Protein AF-A0A6H9KVF7-F1 (afdb_monomer)

Nearest PDB structures (foldseek):
  2db0-assembly1_A  TM=4.873E-01  e=1.490E-02  Pyrococcus horikoshii OT3
  2db0-assembly2_B  TM=5.317E-01  e=4.457E-02  Pyrococcus horikoshii OT3
  7cun-assembly1_G  TM=6.009E-01  e=3.805E-01  Homo sapiens
  8d9w-assembly1_K  TM=3.615E-01  e=2.954E+00  Mus musculus
  8d9w-assembly1_O  TM=3.013E-01  e=2.327E+00  Mus musculus

pLDDT: mean 92.68, std 9.77, range [33.91, 98.44]

Foldseek 3Di:
DDLLVQLVPQPVPDCPSLVVSLVVCLPPPCLLVVLLVQCQPLDLSSLLSSLVSLLVSLVVVHDDDPVSVVSNLVSLVRCPPNLSSLLSVLSNLVSDDDDPVSLVSLVVSLVVLCVDPDQSSVLSSLVSLLSSCVNPVVSVVVSVVVLVVCCVDPDPVSVVSSVVSCVVDDPPD

Sequence (173 aa):
MDLLSELNFFDGKRVKSLEQVFEKYKFNEFFLLQLVKFVRIEDSKTQTASTWLIKKSLEESLTLEPSLLGKLFTSLKFVEGNWEAELHLCQILHFVEFQKDYKNEIESFVRKCLKSENKFVRAWSYSAFYKLSLDFEEFESEVKMLLESALENEAASVKARIRRILKEGIKIK

Solvent-accessible surface area (backbone atoms only — not comparable to full-atom values): 9707 Å² total; per-residue (Å²): 134,56,72,70,68,58,48,67,69,44,79,78,78,58,60,68,57,52,52,53,50,44,76,73,36,73,85,44,92,55,42,69,63,50,32,52,56,36,30,59,45,96,40,68,56,49,19,32,52,23,30,46,51,52,35,52,39,45,76,70,70,49,82,72,56,70,76,54,44,53,51,42,50,76,32,58,77,55,38,72,93,32,61,66,26,47,32,29,48,31,55,40,55,76,77,56,84,88,54,79,93,46,45,67,52,50,50,55,50,34,61,51,31,55,70,42,90,48,60,65,29,24,29,35,14,55,51,34,46,46,57,47,21,76,81,37,70,88,40,39,69,57,44,52,54,50,54,58,53,36,62,74,72,50,56,71,73,28,32,54,43,48,54,48,52,52,70,74,64,60,82,80,124

Mean predicted aligned error: 3.98 Å

Secondary structure (DSSP, 8-state):
--HHHHHTT--SS-THHHHHHHHHHTT-TTHHHHHHHHTTSS-HHHHHHHHHHHHHHHHTT----HHHHHHHHTTGGGGTT-HHHHHHHHHHTTSSPPPGGGHHHHHHHHHHHTT-SSHHHHHHHHHHHHHHHHH-GGGHHHHHHHHHHHHHHS-HHHHHHHHHHHHHH----

Radius of gyration: 16.3 Å; Cα contacts (8 Å, |Δi|>4): 193; chains: 1; bounding box: 40×26×50 Å

Structure (mmCIF, N/CA/C/O backbo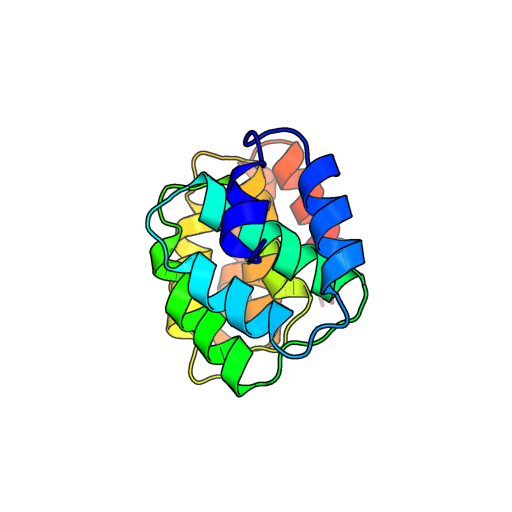ne):
data_AF-A0A6H9KVF7-F1
#
_entry.id   AF-A0A6H9KVF7-F1
#
loop_
_atom_site.group_PDB
_atom_site.id
_atom_site.type_symbol
_atom_site.label_atom_id
_atom_site.label_alt_id
_atom_site.label_comp_id
_atom_site.label_asym_id
_atom_site.label_entity_id
_atom_site.label_seq_id
_atom_site.pdbx_PDB_ins_code
_atom_site.Cartn_x
_atom_site.Cartn_y
_atom_site.Cartn_z
_atom_site.occupancy
_atom_site.B_iso_or_equiv
_atom_site.auth_seq_id
_atom_site.auth_comp_id
_atom_site.auth_asym_id
_atom_site.auth_atom_id
_atom_site.pdbx_PDB_model_num
ATOM 1 N N . MET A 1 1 ? 13.744 -2.569 -26.241 1.00 66.81 1 MET A N 1
ATOM 2 C CA . MET A 1 1 ? 12.800 -1.602 -25.655 1.00 66.81 1 MET A CA 1
ATOM 3 C C . MET A 1 1 ? 13.074 -1.576 -24.162 1.00 66.81 1 MET A C 1
ATOM 5 O O . MET A 1 1 ? 13.395 -2.628 -23.616 1.00 66.81 1 MET A O 1
ATOM 9 N N . ASP A 1 2 ? 13.114 -0.398 -23.546 1.00 91.12 2 ASP A N 1
ATOM 10 C CA . ASP A 1 2 ? 13.312 -0.290 -22.097 1.00 91.12 2 ASP A CA 1
ATOM 11 C C . ASP A 1 2 ? 11.990 -0.517 -21.341 1.00 91.12 2 ASP A C 1
ATOM 13 O O . ASP A 1 2 ? 10.910 -0.476 -21.932 1.00 91.12 2 ASP A O 1
ATOM 17 N N . LEU A 1 3 ? 12.084 -0.767 -20.032 1.00 94.44 3 LEU A N 1
ATOM 18 C CA . LEU A 1 3 ? 10.927 -1.092 -19.197 1.00 94.44 3 LEU A CA 1
ATOM 19 C C . LEU A 1 3 ? 9.863 0.017 -19.198 1.00 94.44 3 LEU A C 1
ATOM 21 O O . LEU A 1 3 ? 8.679 -0.294 -19.256 1.00 94.44 3 LEU A O 1
ATOM 25 N N . LEU A 1 4 ? 10.258 1.294 -19.162 1.00 93.81 4 LEU A N 1
ATOM 26 C CA . LEU A 1 4 ? 9.308 2.410 -19.130 1.00 93.81 4 LEU A CA 1
ATOM 27 C C . LEU A 1 4 ? 8.521 2.491 -20.441 1.00 93.81 4 LEU A C 1
ATOM 29 O O . LEU A 1 4 ? 7.299 2.622 -20.430 1.00 93.81 4 LEU A O 1
ATOM 33 N N . SER A 1 5 ? 9.217 2.334 -21.567 1.00 90.69 5 SER A N 1
ATOM 34 C CA . SER A 1 5 ? 8.598 2.250 -22.888 1.00 90.69 5 SER A CA 1
ATOM 35 C C . SER A 1 5 ? 7.575 1.111 -22.976 1.00 90.69 5 SER A C 1
ATOM 37 O O . SER A 1 5 ? 6.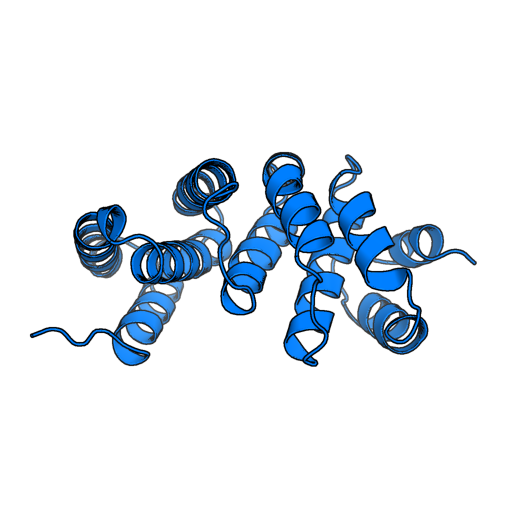543 1.272 -23.623 1.00 90.69 5 SER A O 1
ATOM 39 N N . GLU A 1 6 ? 7.810 -0.019 -22.300 1.00 92.44 6 GLU A N 1
ATOM 40 C CA . GLU A 1 6 ? 6.855 -1.135 -22.268 1.00 92.44 6 GLU A CA 1
ATOM 41 C C . GLU A 1 6 ? 5.624 -0.859 -21.392 1.00 92.44 6 GLU A C 1
ATOM 43 O O . GLU A 1 6 ? 4.516 -1.268 -21.745 1.00 92.44 6 GLU A O 1
ATOM 48 N N . LEU A 1 7 ? 5.774 -0.092 -20.305 1.00 92.00 7 LEU A N 1
ATOM 49 C CA . LEU A 1 7 ? 4.634 0.339 -19.486 1.00 92.00 7 LEU A CA 1
ATOM 50 C C . LEU A 1 7 ? 3.694 1.283 -20.2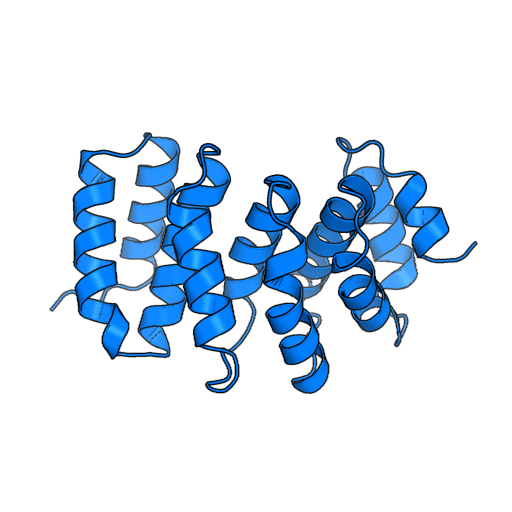41 1.00 92.00 7 LEU A C 1
ATOM 52 O O . LEU A 1 7 ? 2.492 1.258 -19.989 1.00 92.00 7 LEU A O 1
ATOM 56 N N . ASN A 1 8 ? 4.191 2.037 -21.225 1.00 85.81 8 ASN A N 1
ATOM 57 C CA . ASN A 1 8 ? 3.357 2.922 -22.046 1.00 85.81 8 ASN A CA 1
ATOM 58 C C . ASN A 1 8 ? 2.323 2.174 -22.908 1.00 85.81 8 ASN A C 1
ATOM 60 O O . ASN A 1 8 ? 1.343 2.777 -23.347 1.00 85.81 8 ASN A O 1
ATOM 64 N N . PHE A 1 9 ? 2.493 0.865 -23.132 1.00 85.62 9 PHE A N 1
ATOM 65 C CA . PHE A 1 9 ? 1.482 0.042 -23.808 1.00 85.62 9 PHE A CA 1
ATOM 66 C C . PHE A 1 9 ? 0.320 -0.355 -22.894 1.00 85.62 9 PHE A C 1
ATOM 68 O O . PHE A 1 9 ? -0.676 -0.903 -23.371 1.00 85.62 9 PHE A O 1
ATOM 75 N N . PHE A 1 10 ? 0.417 -0.101 -21.586 1.00 87.75 10 PHE A N 1
ATOM 76 C CA . PHE A 1 10 ? -0.700 -0.294 -20.678 1.00 87.75 10 PHE A CA 1
ATOM 77 C C . PHE A 1 10 ? -1.822 0.698 -20.995 1.00 87.75 10 PHE A C 1
ATOM 79 O O . PHE A 1 10 ? -1.677 1.918 -20.911 1.00 87.75 10 PHE A O 1
ATOM 86 N N . ASP A 1 11 ? -2.986 0.157 -21.344 1.00 82.56 11 ASP A N 1
ATOM 87 C CA . ASP A 1 11 ? -4.157 0.943 -21.731 1.00 82.56 11 ASP A CA 1
ATOM 88 C C . ASP A 1 11 ? -4.946 1.499 -20.531 1.00 82.56 11 ASP A C 1
ATOM 90 O O . ASP A 1 11 ? -5.984 2.136 -20.719 1.00 82.56 11 ASP A O 1
ATOM 94 N N . GLY A 1 12 ? -4.462 1.275 -19.305 1.00 79.06 12 GLY A N 1
ATOM 95 C CA . GLY A 1 12 ? -5.141 1.657 -18.067 1.00 79.06 12 GLY A CA 1
ATOM 96 C C . GLY A 1 12 ? -6.209 0.662 -17.608 1.00 79.06 12 GLY A C 1
ATOM 97 O O . GLY A 1 12 ? -6.829 0.891 -16.579 1.00 79.06 12 GLY A O 1
ATOM 98 N N . LYS A 1 13 ? -6.470 -0.419 -18.358 1.00 77.56 13 LYS A N 1
ATOM 99 C CA . LYS A 1 13 ? -7.600 -1.326 -18.090 1.00 77.56 13 LYS A CA 1
ATOM 100 C C . LYS A 1 13 ? -7.203 -2.793 -18.063 1.00 77.56 13 LYS A C 1
ATOM 102 O O . LYS A 1 13 ? -7.637 -3.536 -17.186 1.00 77.56 13 LYS A O 1
ATOM 107 N N . ARG A 1 14 ? -6.425 -3.246 -19.044 1.00 83.81 14 ARG A N 1
ATOM 108 C CA . ARG A 1 14 ? -6.103 -4.662 -19.239 1.00 83.81 14 ARG A CA 1
ATOM 109 C C . ARG A 1 14 ? -4.719 -4.966 -18.700 1.00 83.81 14 ARG A C 1
ATOM 111 O O . ARG A 1 14 ? -3.713 -4.547 -19.259 1.00 83.81 14 ARG A O 1
ATOM 118 N N . VAL A 1 15 ? -4.679 -5.786 -17.656 1.00 89.62 15 VAL A N 1
ATOM 119 C CA . VAL A 1 15 ? -3.427 -6.198 -17.006 1.00 89.62 15 VAL A CA 1
ATOM 120 C C . VAL A 1 15 ? -2.595 -7.168 -17.845 1.00 89.62 15 VAL A C 1
ATOM 122 O O . VAL A 1 15 ? -1.432 -7.366 -17.536 1.00 89.62 15 VAL A O 1
ATOM 125 N N . LYS A 1 16 ? -3.131 -7.726 -18.941 1.00 90.31 16 LYS A N 1
ATOM 126 C CA . LYS A 1 16 ? -2.411 -8.686 -19.798 1.00 90.31 16 LYS A CA 1
ATOM 127 C C . LYS A 1 16 ? -1.072 -8.147 -20.319 1.00 90.31 16 LYS A C 1
ATOM 129 O O . LYS A 1 16 ? -0.109 -8.901 -20.405 1.00 90.31 16 LYS A O 1
ATOM 134 N N . SER A 1 17 ? -0.995 -6.859 -20.662 1.00 91.94 17 SER A N 1
ATOM 135 C CA . SER A 1 17 ? 0.281 -6.246 -21.057 1.00 91.94 17 SER A CA 1
ATOM 136 C C . SER A 1 17 ? 1.258 -6.172 -19.879 1.00 91.94 17 SER A C 1
ATOM 138 O O . SER A 1 17 ? 2.443 -6.431 -20.054 1.00 91.94 17 SER A O 1
ATOM 140 N N . LEU A 1 18 ? 0.767 -5.900 -18.667 1.00 95.56 18 LEU A N 1
ATOM 141 C CA . LEU A 1 18 ? 1.579 -5.891 -17.449 1.00 95.56 18 LEU A CA 1
ATOM 142 C C . LEU A 1 18 ? 2.032 -7.299 -17.050 1.00 95.56 18 LEU A C 1
ATOM 144 O O . LEU A 1 18 ? 3.168 -7.466 -16.635 1.00 95.56 18 LEU A O 1
ATOM 148 N N . GLU A 1 19 ? 1.200 -8.326 -17.225 1.00 95.31 19 GLU A N 1
ATOM 149 C CA . GLU A 1 19 ? 1.592 -9.726 -17.010 1.00 95.31 19 GLU A CA 1
ATOM 150 C C . GLU A 1 19 ? 2.747 -10.128 -17.931 1.00 95.31 19 GLU A C 1
ATOM 152 O O . GLU A 1 19 ? 3.708 -10.749 -17.487 1.00 95.31 19 GLU A O 1
ATOM 157 N N . GLN A 1 20 ? 2.698 -9.720 -19.202 1.00 94.38 20 GLN A N 1
ATOM 158 C CA . GLN A 1 20 ? 3.789 -9.956 -20.152 1.00 94.38 20 GLN A CA 1
ATOM 159 C C . GLN A 1 20 ? 5.076 -9.235 -19.737 1.00 94.38 20 GLN A C 1
ATOM 161 O O . GLN A 1 20 ? 6.153 -9.828 -19.793 1.00 94.38 20 GLN A O 1
ATOM 166 N N . VAL A 1 21 ? 4.968 -7.980 -19.289 1.00 96.12 21 VAL A N 1
ATOM 167 C CA . VAL A 1 21 ? 6.108 -7.231 -18.739 1.00 96.12 21 VAL A CA 1
ATOM 168 C C . VAL A 1 21 ? 6.661 -7.931 -17.497 1.00 96.12 21 VAL A C 1
ATOM 170 O O . VAL A 1 21 ? 7.869 -8.118 -17.388 1.00 96.12 21 VAL A O 1
ATOM 173 N N . PHE A 1 22 ? 5.799 -8.374 -16.583 1.00 97.19 22 PHE A N 1
ATOM 174 C CA . PHE A 1 22 ? 6.211 -9.089 -15.380 1.00 97.19 22 PHE A CA 1
ATOM 175 C C . PHE A 1 22 ? 6.988 -10.362 -15.723 1.00 97.19 22 PHE A C 1
ATOM 177 O O . PHE A 1 22 ? 8.127 -10.512 -15.292 1.00 97.19 22 PHE A O 1
ATOM 184 N N . GLU A 1 23 ? 6.431 -11.242 -16.556 1.00 96.75 23 GLU A N 1
ATOM 185 C CA . GLU A 1 23 ? 7.092 -12.495 -16.939 1.00 96.75 23 GLU A CA 1
ATOM 186 C C . GLU A 1 23 ? 8.446 -12.267 -17.614 1.00 96.75 23 GLU A C 1
ATOM 188 O O . GLU A 1 23 ? 9.393 -13.021 -17.392 1.00 96.75 23 GLU A O 1
ATOM 193 N N . LYS A 1 24 ? 8.558 -11.192 -18.396 1.00 96.19 24 LYS A N 1
ATOM 194 C CA . LYS A 1 24 ? 9.788 -10.829 -19.094 1.00 96.19 24 LYS A CA 1
ATOM 195 C C . LYS A 1 24 ? 10.867 -10.251 -18.175 1.00 96.19 24 LYS A C 1
ATOM 197 O O . LYS A 1 24 ? 12.046 -10.510 -18.406 1.00 96.19 24 LYS A O 1
ATOM 202 N N . TYR A 1 25 ? 10.492 -9.458 -17.170 1.00 96.69 25 TYR A N 1
ATOM 203 C CA . TYR A 1 25 ? 11.441 -8.685 -16.359 1.00 96.69 25 TYR A CA 1
ATOM 204 C C . TYR A 1 25 ? 11.587 -9.158 -14.908 1.00 96.69 25 TYR A C 1
ATOM 206 O O . TYR A 1 25 ? 12.503 -8.688 -14.241 1.00 96.69 25 TYR A O 1
ATOM 214 N N . LYS A 1 26 ? 10.770 -10.095 -14.405 1.00 95.62 26 LYS A N 1
ATOM 215 C CA . LYS A 1 26 ? 10.770 -10.491 -12.978 1.00 95.62 26 LYS A CA 1
ATOM 216 C C . LYS A 1 26 ? 12.117 -10.976 -12.433 1.00 95.62 26 LYS A C 1
ATOM 218 O O . LYS A 1 26 ? 12.361 -10.843 -11.242 1.00 95.62 26 LYS A O 1
ATOM 223 N N . PHE A 1 27 ? 13.000 -11.497 -13.286 1.00 94.38 27 PHE A N 1
ATOM 224 C CA . PHE A 1 27 ? 14.349 -11.936 -12.898 1.00 94.38 27 PHE A CA 1
ATOM 225 C C . PHE A 1 27 ? 15.449 -10.904 -13.187 1.00 94.38 27 PHE A C 1
ATOM 227 O O . PHE A 1 27 ? 16.628 -11.185 -12.989 1.00 94.38 27 PHE A O 1
ATOM 234 N N . ASN A 1 28 ? 15.097 -9.714 -13.678 1.00 95.81 28 ASN A N 1
ATOM 235 C CA . ASN A 1 28 ? 16.051 -8.633 -13.878 1.00 95.81 28 ASN A CA 1
ATOM 236 C C . ASN A 1 28 ? 16.363 -7.951 -12.535 1.00 95.81 28 ASN A C 1
ATOM 238 O O . ASN A 1 28 ? 15.459 -7.483 -11.845 1.00 95.81 28 ASN A O 1
ATOM 242 N N . GLU A 1 29 ? 17.650 -7.836 -12.200 1.00 93.00 29 GLU A N 1
ATOM 243 C CA . GLU A 1 29 ? 18.128 -7.286 -10.919 1.00 93.00 29 GLU A CA 1
ATOM 244 C C . GLU A 1 29 ? 17.676 -5.839 -10.646 1.00 93.00 29 GLU A C 1
ATOM 246 O O . GLU A 1 29 ? 17.528 -5.427 -9.495 1.00 93.00 29 GLU A O 1
ATOM 251 N N . PHE A 1 30 ? 17.401 -5.059 -11.696 1.00 94.88 30 PHE A N 1
ATOM 252 C CA . PHE A 1 30 ? 16.971 -3.667 -11.588 1.00 94.88 30 PHE A CA 1
ATOM 253 C C . PHE A 1 30 ? 15.458 -3.488 -11.691 1.00 94.88 30 PHE A C 1
ATOM 255 O O . PHE A 1 30 ? 14.990 -2.356 -11.563 1.00 94.88 30 PHE A O 1
ATOM 262 N N . PHE A 1 31 ? 14.688 -4.561 -11.891 1.00 97.00 31 PHE A N 1
ATOM 263 C CA . PHE A 1 31 ? 13.252 -4.479 -12.153 1.00 97.00 31 PHE A CA 1
ATOM 264 C C . PHE A 1 31 ? 12.510 -3.712 -11.056 1.00 97.00 31 PHE A C 1
ATOM 266 O O . PHE A 1 31 ? 11.962 -2.639 -11.307 1.00 97.00 31 PHE A O 1
ATOM 273 N N . LEU A 1 32 ? 12.575 -4.191 -9.811 1.00 97.38 32 LEU A N 1
ATOM 274 C CA . LEU A 1 32 ? 11.916 -3.538 -8.675 1.00 97.38 32 LEU A CA 1
ATOM 275 C C . LEU A 1 32 ? 12.460 -2.124 -8.426 1.00 97.38 32 LEU A C 1
ATOM 277 O O . LEU A 1 32 ? 11.694 -1.210 -8.120 1.00 97.38 32 LEU A O 1
ATOM 281 N N . LEU A 1 33 ? 13.770 -1.913 -8.610 1.00 97.06 33 LEU A N 1
ATOM 282 C CA . LEU A 1 33 ? 14.383 -0.590 -8.476 1.00 97.06 33 LEU A CA 1
ATOM 283 C C . LEU A 1 33 ? 13.791 0.413 -9.474 1.00 97.06 33 LEU A C 1
ATOM 285 O O . LEU A 1 33 ? 13.532 1.562 -9.110 1.00 97.06 33 LEU A O 1
ATOM 289 N N . GLN A 1 34 ? 13.602 0.003 -10.727 1.00 97.56 34 GLN A N 1
ATOM 290 C CA . GLN A 1 34 ? 13.005 0.839 -11.763 1.00 97.56 34 GLN A CA 1
ATOM 291 C C . GLN A 1 34 ? 11.533 1.118 -11.469 1.00 97.56 34 GLN A C 1
ATOM 293 O O . GLN A 1 34 ? 11.134 2.279 -11.508 1.00 97.56 34 GLN A O 1
ATOM 298 N N . LEU A 1 35 ? 10.752 0.106 -11.081 1.00 98.06 35 LEU A N 1
ATOM 299 C CA . LEU A 1 35 ? 9.339 0.297 -10.745 1.00 98.06 35 LEU A CA 1
ATOM 300 C C . LEU A 1 35 ? 9.152 1.305 -9.605 1.00 98.06 35 LEU A C 1
ATOM 302 O O . LEU A 1 35 ? 8.334 2.212 -9.725 1.00 98.06 35 LEU A O 1
ATOM 306 N N . VAL A 1 36 ? 9.954 1.225 -8.537 1.00 97.81 36 VAL A N 1
ATOM 307 C CA . VAL A 1 36 ? 9.891 2.200 -7.431 1.00 97.81 36 VAL A CA 1
ATOM 308 C C . VAL A 1 36 ? 10.246 3.616 -7.897 1.00 97.81 36 VAL A C 1
ATOM 310 O O . VAL A 1 36 ? 9.652 4.582 -7.420 1.00 97.81 36 VAL A O 1
ATOM 313 N N . LYS A 1 37 ? 11.176 3.773 -8.850 1.00 97.19 37 LYS A N 1
ATOM 314 C CA . LYS A 1 37 ? 11.449 5.085 -9.465 1.00 97.19 37 LYS A CA 1
ATOM 315 C C . LYS A 1 37 ? 10.247 5.583 -10.270 1.00 97.19 37 LYS A C 1
ATOM 317 O O . LYS A 1 37 ? 9.921 6.763 -10.192 1.00 97.19 37 LYS A O 1
ATOM 322 N N . PHE A 1 38 ? 9.583 4.698 -11.007 1.00 97.50 38 PHE A N 1
ATOM 323 C CA . PHE A 1 38 ? 8.450 5.043 -11.864 1.00 97.50 38 PHE A CA 1
ATOM 324 C C . PHE A 1 38 ? 7.189 5.433 -11.088 1.00 97.50 38 PHE A C 1
ATOM 326 O O . PHE A 1 38 ? 6.423 6.253 -11.579 1.00 97.50 38 PHE A O 1
ATOM 333 N N . VAL A 1 39 ? 7.018 4.972 -9.842 1.00 97.56 39 VAL A N 1
ATOM 334 C CA . VAL A 1 39 ? 5.958 5.469 -8.936 1.00 97.56 39 VAL A CA 1
ATOM 335 C C . VAL A 1 39 ? 6.023 6.995 -8.742 1.00 97.56 39 VAL A C 1
ATOM 337 O O . VAL A 1 39 ? 5.003 7.624 -8.479 1.00 97.56 39 VAL A O 1
ATOM 340 N N . ARG A 1 40 ? 7.201 7.615 -8.890 1.00 96.31 40 ARG A N 1
ATOM 341 C CA . ARG A 1 40 ? 7.385 9.069 -8.732 1.00 96.31 40 ARG A CA 1
ATOM 342 C C . ARG A 1 40 ? 7.114 9.874 -10.000 1.00 96.31 40 ARG A C 1
ATOM 344 O O . ARG A 1 40 ? 7.144 11.099 -9.939 1.00 96.31 40 ARG A O 1
ATOM 351 N N . ILE A 1 41 ? 6.919 9.216 -11.141 1.00 94.88 41 ILE A N 1
ATOM 352 C CA . ILE A 1 41 ? 6.597 9.898 -12.395 1.00 94.88 41 ILE A CA 1
ATOM 353 C C . ILE A 1 41 ? 5.150 10.380 -12.295 1.00 94.88 41 ILE A C 1
ATOM 355 O O . ILE A 1 41 ? 4.267 9.600 -11.946 1.00 94.88 41 ILE A O 1
ATOM 359 N N . GLU A 1 42 ? 4.908 11.657 -12.587 1.00 93.00 42 GLU A N 1
ATOM 360 C CA . GLU A 1 42 ? 3.576 12.276 -12.578 1.00 93.00 42 GLU A CA 1
ATOM 361 C C . GLU A 1 42 ? 2.781 11.889 -13.840 1.00 93.00 42 GLU A C 1
ATOM 363 O O . GLU A 1 42 ? 2.417 12.713 -14.671 1.00 93.00 42 GLU A O 1
ATOM 368 N N . ASP A 1 43 ? 2.565 10.587 -14.009 1.00 93.94 43 ASP A N 1
ATOM 369 C CA . ASP A 1 43 ? 1.724 10.000 -15.046 1.00 93.94 43 ASP A CA 1
ATOM 370 C C . ASP A 1 43 ? 0.916 8.853 -14.436 1.00 93.94 43 ASP A C 1
ATOM 372 O O . ASP A 1 43 ? 1.471 7.838 -14.003 1.00 93.94 43 ASP A O 1
ATOM 376 N N . SER A 1 44 ? -0.411 9.001 -14.398 1.00 93.56 44 SER A N 1
ATOM 377 C CA . SER A 1 44 ? -1.282 8.054 -13.695 1.00 93.56 44 SER A CA 1
ATOM 378 C C . SER A 1 44 ? -1.158 6.632 -14.244 1.00 93.56 44 SER A C 1
ATOM 380 O O . SER A 1 44 ? -1.176 5.676 -13.473 1.00 93.56 44 SER A O 1
ATOM 382 N N . LYS A 1 45 ? -0.969 6.461 -15.560 1.00 94.12 45 LYS A N 1
ATOM 383 C CA . LYS A 1 45 ? -0.807 5.127 -16.159 1.00 94.12 45 LYS A CA 1
ATOM 384 C C . LYS A 1 45 ? 0.485 4.466 -15.703 1.00 94.12 45 LYS A C 1
ATOM 386 O O . LYS A 1 45 ? 0.456 3.304 -15.302 1.00 94.12 45 LYS A O 1
ATOM 391 N N . THR A 1 46 ? 1.588 5.206 -15.717 1.00 95.44 46 THR A N 1
ATOM 392 C CA . THR A 1 46 ? 2.898 4.744 -15.258 1.00 95.44 46 THR A CA 1
ATOM 393 C C . THR A 1 46 ? 2.863 4.381 -13.780 1.00 95.44 46 THR A C 1
ATOM 395 O O . THR A 1 46 ? 3.329 3.304 -13.406 1.00 95.44 46 THR A O 1
ATOM 398 N N . GLN A 1 47 ? 2.260 5.216 -12.935 1.00 96.50 47 GLN A N 1
ATOM 399 C CA . GLN A 1 47 ? 2.102 4.934 -11.506 1.00 96.50 47 GLN A CA 1
ATOM 400 C C . GLN A 1 47 ? 1.260 3.679 -11.258 1.00 96.50 47 GLN A C 1
ATOM 402 O O . GLN A 1 47 ? 1.655 2.805 -10.482 1.00 96.50 47 GLN A O 1
ATOM 407 N N . THR A 1 48 ? 0.124 3.553 -11.945 1.00 97.00 48 THR A N 1
ATOM 408 C CA . THR A 1 48 ? -0.769 2.395 -11.830 1.00 97.00 48 THR A CA 1
ATOM 409 C C . THR A 1 48 ? -0.079 1.119 -12.292 1.00 97.00 48 THR A C 1
ATOM 411 O O . THR A 1 48 ? -0.089 0.126 -11.568 1.00 97.00 48 THR A O 1
ATOM 414 N N . ALA A 1 49 ? 0.584 1.149 -13.449 1.00 97.31 49 ALA A N 1
ATOM 415 C CA . ALA A 1 49 ? 1.345 0.019 -13.970 1.00 97.31 49 ALA A CA 1
ATOM 416 C C . ALA A 1 49 ? 2.480 -0.389 -13.020 1.00 97.31 49 ALA A C 1
ATOM 418 O O . ALA A 1 49 ? 2.652 -1.570 -12.715 1.00 97.31 49 ALA A O 1
ATOM 419 N N . SER A 1 50 ? 3.226 0.590 -12.505 1.00 97.69 50 SER A N 1
ATOM 420 C CA . SER A 1 50 ? 4.382 0.341 -11.642 1.00 97.69 50 SER A CA 1
ATOM 421 C C . SER A 1 50 ? 3.974 -0.256 -10.301 1.00 97.69 50 SER A C 1
ATOM 423 O O . SER A 1 50 ? 4.530 -1.266 -9.879 1.00 97.69 50 SER A O 1
ATOM 425 N N . THR A 1 51 ? 2.967 0.323 -9.645 1.00 98.19 51 THR A N 1
ATOM 426 C CA . THR A 1 51 ? 2.441 -0.198 -8.373 1.00 98.19 51 THR A CA 1
ATOM 427 C C . THR A 1 51 ? 1.786 -1.568 -8.542 1.00 98.19 51 THR A C 1
ATOM 429 O O . THR A 1 51 ? 1.970 -2.432 -7.685 1.00 98.19 51 THR A O 1
ATOM 432 N N . TRP A 1 52 ? 1.102 -1.818 -9.665 1.00 98.00 52 TRP A N 1
ATOM 433 C CA . TRP A 1 52 ? 0.557 -3.138 -9.981 1.00 98.00 52 TRP A CA 1
ATOM 434 C C . TRP A 1 52 ? 1.664 -4.192 -10.110 1.00 98.00 52 TRP A C 1
ATOM 436 O O . TRP A 1 52 ? 1.557 -5.271 -9.531 1.00 98.00 52 TRP A O 1
ATOM 446 N N . LEU A 1 53 ? 2.756 -3.874 -10.816 1.00 98.38 53 LEU A N 1
ATOM 447 C CA . LEU A 1 53 ? 3.891 -4.787 -10.987 1.00 98.38 53 LEU A CA 1
ATOM 448 C C . LEU A 1 53 ? 4.655 -5.032 -9.684 1.00 98.38 53 LEU A C 1
ATOM 450 O O . LEU A 1 53 ? 5.069 -6.163 -9.430 1.00 98.38 53 LEU A O 1
ATOM 454 N N . ILE A 1 54 ? 4.812 -4.009 -8.835 1.00 98.44 54 ILE A N 1
ATOM 455 C CA . ILE A 1 54 ? 5.397 -4.179 -7.495 1.00 98.44 54 ILE A CA 1
ATOM 456 C C . ILE A 1 54 ? 4.529 -5.139 -6.682 1.00 98.44 54 ILE A C 1
ATOM 458 O O . ILE A 1 54 ? 5.039 -6.126 -6.158 1.00 98.44 54 ILE A O 1
ATOM 462 N N . LYS A 1 55 ? 3.213 -4.902 -6.635 1.00 98.25 55 LYS A N 1
ATOM 463 C CA . LYS A 1 55 ? 2.265 -5.790 -5.957 1.00 98.25 55 LYS A CA 1
ATOM 464 C C . LYS A 1 55 ? 2.379 -7.226 -6.473 1.00 98.25 55 LYS A C 1
ATOM 466 O O . LYS A 1 55 ? 2.527 -8.140 -5.671 1.00 98.25 55 LYS A O 1
ATOM 471 N N . LYS A 1 56 ? 2.339 -7.421 -7.795 1.00 97.88 56 LYS A N 1
ATOM 472 C CA . LYS A 1 56 ? 2.435 -8.749 -8.418 1.00 97.88 56 LYS A CA 1
ATOM 473 C C . LYS A 1 56 ? 3.748 -9.451 -8.066 1.00 97.88 56 LYS A C 1
ATOM 475 O O . LYS A 1 56 ? 3.743 -10.645 -7.802 1.00 97.88 56 LYS A O 1
ATOM 480 N N . SER A 1 57 ? 4.852 -8.710 -8.009 1.00 97.75 57 SER A N 1
ATOM 481 C CA . SER A 1 57 ? 6.152 -9.254 -7.601 1.00 97.75 57 SER A CA 1
ATOM 482 C C . SER A 1 57 ? 6.111 -9.799 -6.172 1.00 97.75 57 SER A C 1
ATOM 484 O O . SER A 1 57 ? 6.544 -10.922 -5.937 1.00 97.75 57 SER A O 1
ATOM 486 N N . LEU A 1 58 ? 5.534 -9.040 -5.236 1.00 96.88 58 LEU A N 1
ATOM 487 C CA . LEU A 1 58 ? 5.397 -9.463 -3.839 1.00 96.88 58 LEU A CA 1
ATOM 488 C C . LEU A 1 58 ? 4.438 -10.657 -3.682 1.00 96.88 58 LEU A C 1
ATOM 490 O O . LEU A 1 58 ? 4.698 -11.555 -2.887 1.00 96.88 58 LEU A O 1
ATOM 494 N N . GLU A 1 59 ? 3.363 -10.711 -4.475 1.00 95.94 59 GLU A N 1
ATOM 495 C CA . GLU A 1 59 ? 2.457 -11.871 -4.527 1.00 95.94 59 GLU A CA 1
ATOM 496 C C . GLU A 1 59 ? 3.161 -13.150 -5.017 1.00 95.94 59 GLU A C 1
ATOM 498 O O . GLU A 1 59 ? 2.822 -14.243 -4.573 1.00 95.94 59 GLU A O 1
ATOM 503 N N . GLU A 1 60 ? 4.167 -13.020 -5.885 1.00 95.94 60 GLU A N 1
ATOM 504 C CA . GLU A 1 60 ? 5.022 -14.115 -6.371 1.00 95.94 60 GLU A CA 1
ATOM 505 C C . GLU A 1 60 ? 6.266 -14.334 -5.488 1.00 95.94 60 GLU A C 1
ATOM 507 O O . GLU A 1 60 ? 7.237 -14.960 -5.909 1.00 95.94 60 GLU A O 1
ATOM 512 N N . SER A 1 61 ? 6.237 -13.847 -4.242 1.00 93.69 61 SER A N 1
ATOM 513 C CA . SER A 1 61 ? 7.293 -14.039 -3.236 1.00 93.69 61 SER A CA 1
ATOM 514 C C . SER A 1 61 ? 8.652 -13.408 -3.576 1.00 93.69 61 SER A C 1
ATOM 516 O O . SER A 1 61 ? 9.659 -13.757 -2.958 1.00 93.69 61 SER A O 1
ATOM 518 N N . LEU A 1 62 ? 8.706 -12.453 -4.514 1.00 94.12 62 LEU A N 1
ATOM 519 C CA . LEU A 1 62 ? 9.859 -11.554 -4.618 1.00 94.12 62 LEU A CA 1
ATOM 520 C C . LEU A 1 62 ? 9.841 -10.595 -3.422 1.00 94.12 62 LEU A C 1
ATOM 522 O O . LEU A 1 62 ? 8.782 -10.265 -2.892 1.00 94.12 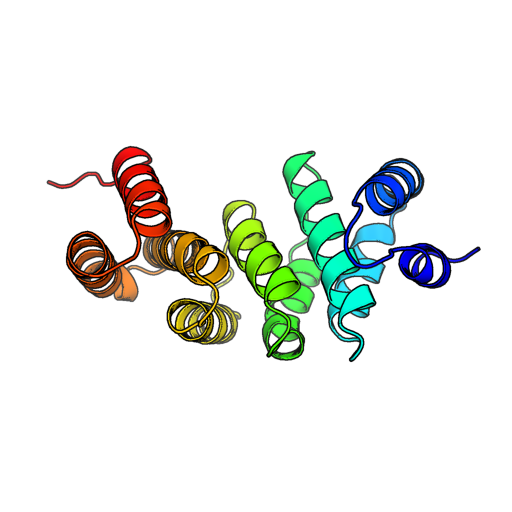62 LEU A O 1
ATOM 526 N N . THR A 1 63 ? 11.010 -10.112 -3.014 1.00 92.75 63 THR A N 1
ATOM 527 C CA . THR A 1 63 ? 11.157 -9.228 -1.854 1.00 92.75 63 THR A CA 1
ATOM 528 C C . THR A 1 63 ? 11.721 -7.870 -2.256 1.00 92.75 63 THR A C 1
ATOM 530 O O . THR A 1 63 ? 12.482 -7.733 -3.214 1.00 92.75 63 THR A O 1
ATOM 533 N N . LEU A 1 64 ? 11.328 -6.832 -1.516 1.00 93.50 64 LEU A N 1
ATOM 534 C CA . LEU A 1 64 ? 11.969 -5.523 -1.583 1.00 93.50 64 LEU A CA 1
ATOM 535 C C . LEU A 1 64 ? 13.021 -5.454 -0.483 1.00 93.50 64 LEU A C 1
ATOM 537 O O . LEU A 1 64 ? 12.686 -5.510 0.698 1.00 93.50 64 LEU A O 1
ATOM 541 N N . GLU A 1 65 ? 14.280 -5.281 -0.870 1.00 93.38 65 GLU A N 1
ATOM 542 C CA . GLU A 1 65 ? 15.350 -5.015 0.089 1.00 93.38 65 GLU A CA 1
ATOM 543 C C . GLU A 1 65 ? 15.040 -3.754 0.925 1.00 93.38 65 GLU A C 1
ATOM 545 O O . GLU A 1 65 ? 14.463 -2.793 0.394 1.00 93.38 65 GLU A O 1
ATOM 550 N N . PRO A 1 66 ? 15.480 -3.683 2.196 1.00 93.31 66 PRO A N 1
ATOM 551 C CA . PRO A 1 66 ? 15.189 -2.580 3.120 1.00 93.31 66 PRO A CA 1
ATOM 552 C C . PRO A 1 66 ? 15.370 -1.171 2.533 1.00 93.31 66 PRO A C 1
ATOM 554 O O . PRO A 1 66 ? 14.517 -0.297 2.685 1.00 93.31 66 PRO A O 1
ATOM 557 N N . SER A 1 67 ? 16.468 -0.947 1.804 1.00 93.94 67 SER A N 1
ATOM 558 C CA . SER A 1 67 ? 16.769 0.359 1.199 1.00 93.94 67 SER A CA 1
ATOM 559 C C . SER A 1 67 ? 15.789 0.750 0.087 1.00 93.94 67 SER A C 1
ATOM 561 O O . SER A 1 67 ? 15.525 1.934 -0.135 1.00 93.94 67 SER A O 1
ATOM 563 N N . LEU A 1 68 ? 15.251 -0.235 -0.631 1.00 95.56 68 LEU A N 1
ATOM 564 C CA . LEU A 1 68 ? 14.284 -0.025 -1.698 1.00 95.56 68 LEU A CA 1
ATOM 565 C C . LEU A 1 68 ? 12.873 0.152 -1.134 1.00 95.56 68 LEU A C 1
ATOM 567 O O . LEU A 1 68 ? 12.123 0.991 -1.634 1.00 95.56 68 LEU A O 1
ATOM 571 N N . LEU A 1 69 ? 12.547 -0.559 -0.056 1.00 95.56 69 LEU A N 1
ATOM 572 C CA . LEU A 1 69 ? 11.300 -0.376 0.675 1.00 95.56 69 LEU A CA 1
ATOM 573 C C . LEU A 1 69 ? 11.171 1.054 1.227 1.00 95.56 69 LEU A C 1
ATOM 575 O O . LEU A 1 69 ? 10.152 1.707 1.011 1.00 95.56 69 LEU A O 1
ATOM 579 N N . GLY A 1 70 ? 12.237 1.609 1.811 1.00 96.00 70 GLY A N 1
ATOM 580 C CA . GLY A 1 70 ? 12.254 3.017 2.228 1.00 96.00 70 GLY A CA 1
ATOM 581 C C . GLY A 1 70 ? 12.047 4.010 1.074 1.00 96.00 70 GLY A C 1
ATOM 582 O O . GLY A 1 70 ? 11.328 5.009 1.193 1.00 96.00 70 GLY A O 1
ATOM 583 N N . LYS A 1 71 ? 12.602 3.713 -0.110 1.00 96.75 71 LYS A N 1
ATOM 584 C CA . LYS A 1 71 ? 12.334 4.505 -1.325 1.00 96.75 71 LYS A CA 1
ATOM 585 C C . LYS A 1 71 ? 10.873 4.410 -1.755 1.00 96.75 71 LYS A C 1
ATOM 587 O O . LYS A 1 71 ? 10.336 5.415 -2.223 1.00 96.75 71 LYS A O 1
ATOM 592 N N . LEU A 1 72 ? 10.235 3.250 -1.603 1.00 97.50 72 LEU A N 1
ATOM 593 C CA . LEU A 1 72 ? 8.811 3.076 -1.879 1.00 97.50 72 LEU A CA 1
ATOM 594 C C . LEU A 1 72 ? 7.956 3.889 -0.898 1.00 97.50 72 LEU A C 1
ATOM 596 O O . LEU A 1 72 ? 7.101 4.648 -1.346 1.00 97.50 72 LEU A O 1
ATOM 600 N N . PHE A 1 73 ? 8.232 3.823 0.407 1.00 96.69 73 PHE A N 1
ATOM 601 C CA . PHE A 1 73 ? 7.475 4.572 1.419 1.00 96.69 73 PHE A CA 1
ATOM 602 C C . PHE A 1 73 ? 7.583 6.089 1.244 1.00 96.69 73 PHE A C 1
ATOM 604 O O . PHE A 1 73 ? 6.577 6.794 1.234 1.00 96.69 73 PHE A O 1
ATOM 611 N N . THR A 1 74 ? 8.777 6.601 0.950 1.00 95.88 74 THR A N 1
ATOM 612 C CA . THR A 1 74 ? 8.949 8.026 0.609 1.00 95.88 74 THR A CA 1
ATOM 613 C C . THR A 1 74 ? 8.301 8.420 -0.727 1.00 95.88 74 THR A C 1
ATOM 615 O O . THR A 1 74 ? 8.194 9.613 -1.028 1.00 95.88 74 THR A O 1
ATOM 618 N N . SER A 1 75 ? 7.856 7.442 -1.530 1.00 96.19 75 SER A N 1
ATOM 619 C CA . SER A 1 75 ? 7.131 7.662 -2.785 1.00 96.19 75 SER A CA 1
ATOM 620 C C . SER A 1 75 ? 5.601 7.680 -2.628 1.00 96.19 75 SER A C 1
ATOM 622 O O . SER A 1 75 ? 4.911 8.042 -3.576 1.00 96.19 75 SER A O 1
ATOM 624 N N . LEU A 1 76 ? 5.049 7.344 -1.453 1.00 96.38 76 LEU A N 1
ATOM 625 C CA . LEU A 1 76 ? 3.593 7.240 -1.245 1.00 96.38 76 LEU A CA 1
ATOM 626 C C . LEU A 1 76 ? 2.841 8.547 -1.543 1.00 96.38 76 LEU A C 1
ATOM 628 O O . LEU A 1 76 ? 1.724 8.526 -2.045 1.00 96.38 76 LEU A O 1
ATOM 632 N N . LYS A 1 77 ? 3.469 9.699 -1.292 1.00 95.00 77 LYS A N 1
ATOM 633 C CA . LYS A 1 77 ? 2.879 11.020 -1.561 1.00 95.00 77 LYS A CA 1
ATOM 634 C C . LYS A 1 77 ? 2.687 11.345 -3.048 1.00 95.00 77 LYS A C 1
ATOM 636 O O . LYS A 1 77 ? 1.933 12.255 -3.360 1.00 95.00 77 LYS A O 1
ATOM 641 N N . PHE A 1 78 ? 3.366 10.643 -3.957 1.00 96.00 78 PHE A N 1
ATOM 642 C CA . PHE A 1 78 ? 3.325 10.964 -5.390 1.00 96.00 78 PHE A CA 1
ATOM 643 C C . PHE A 1 78 ? 2.119 10.360 -6.117 1.00 96.00 78 PHE A C 1
ATOM 645 O O . PHE A 1 78 ? 1.832 10.770 -7.235 1.00 96.00 78 PHE A O 1
ATOM 652 N N . VAL A 1 79 ? 1.402 9.415 -5.501 1.00 95.88 79 VAL A N 1
ATOM 653 C CA . VAL A 1 79 ? 0.241 8.745 -6.119 1.00 95.88 79 VAL A CA 1
ATOM 654 C C . VAL A 1 79 ? -1.099 9.407 -5.780 1.00 95.88 79 VAL A C 1
ATOM 656 O O . VAL A 1 79 ? -2.157 8.822 -5.996 1.00 95.88 79 VAL A O 1
ATOM 659 N N . GLU A 1 80 ? -1.067 10.612 -5.210 1.00 93.00 80 GLU A N 1
ATOM 660 C CA . GLU A 1 80 ? -2.264 11.352 -4.817 1.00 93.00 80 GLU A CA 1
ATOM 661 C C . GLU A 1 80 ? -3.240 11.534 -5.982 1.00 93.00 80 GLU A C 1
ATOM 663 O O . GLU A 1 80 ? -2.877 12.053 -7.032 1.00 93.00 80 GLU A O 1
ATOM 668 N N . GLY A 1 81 ? -4.492 11.115 -5.778 1.00 92.69 81 GLY A N 1
ATOM 669 C CA . GLY A 1 81 ? -5.543 11.245 -6.791 1.00 92.69 81 GLY A CA 1
ATOM 670 C C . GLY A 1 81 ? -5.551 10.117 -7.827 1.00 92.69 81 GLY A C 1
ATOM 671 O O . GLY A 1 81 ? -6.481 10.036 -8.629 1.00 92.69 81 GLY A O 1
ATOM 672 N N . ASN A 1 82 ? -4.578 9.203 -7.781 1.00 96.25 82 ASN A N 1
ATOM 673 C CA . ASN A 1 82 ? -4.566 7.982 -8.575 1.00 96.25 82 ASN A CA 1
ATOM 674 C C . ASN A 1 82 ? -5.050 6.794 -7.731 1.00 96.25 82 ASN A C 1
ATOM 676 O O . ASN A 1 82 ? -4.258 6.066 -7.128 1.00 96.25 82 ASN A O 1
ATOM 680 N N . TRP A 1 83 ? -6.368 6.595 -7.693 1.00 97.00 83 TRP A N 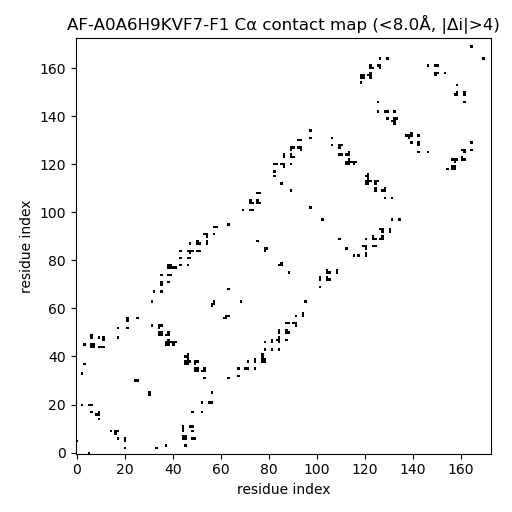1
ATOM 681 C CA . TRP A 1 83 ? -6.989 5.604 -6.811 1.00 97.00 83 TRP A CA 1
ATOM 682 C C . TRP A 1 83 ? -6.524 4.163 -7.088 1.00 97.00 83 TRP A C 1
ATOM 684 O O . TRP A 1 83 ? -6.469 3.364 -6.153 1.00 97.00 83 TRP A O 1
ATOM 694 N N . GLU A 1 84 ? -6.185 3.799 -8.333 1.00 97.38 84 GLU A N 1
ATOM 695 C CA . GLU A 1 84 ? -5.648 2.466 -8.629 1.00 97.38 84 GLU A CA 1
ATOM 696 C C . GLU A 1 84 ? -4.265 2.273 -8.001 1.00 97.38 84 GLU A C 1
ATOM 698 O O . GLU A 1 84 ? -4.006 1.244 -7.376 1.00 97.38 84 GLU A O 1
ATOM 703 N N . ALA A 1 85 ? -3.386 3.271 -8.121 1.00 97.56 85 ALA A N 1
ATOM 704 C CA . ALA A 1 85 ? -2.067 3.225 -7.500 1.00 97.56 85 ALA A CA 1
ATOM 705 C C . ALA A 1 85 ? -2.154 3.244 -5.963 1.00 97.56 85 ALA A C 1
ATOM 707 O O . ALA A 1 85 ? -1.462 2.466 -5.304 1.00 97.56 85 ALA A O 1
ATOM 708 N N . GLU A 1 86 ? -3.042 4.062 -5.389 1.00 98.44 86 GLU A N 1
ATOM 709 C CA . GLU A 1 86 ? -3.332 4.072 -3.947 1.00 98.44 86 GLU A CA 1
ATOM 710 C C . GLU A 1 86 ? -3.816 2.692 -3.468 1.00 98.44 86 GLU A C 1
ATOM 712 O O . GLU A 1 86 ? -3.301 2.155 -2.485 1.00 98.44 86 GLU A O 1
ATOM 717 N N . LEU A 1 87 ? -4.745 2.066 -4.200 1.00 98.19 87 LEU A N 1
ATOM 718 C CA . LEU A 1 87 ? -5.242 0.721 -3.905 1.00 98.19 87 LEU A CA 1
ATOM 719 C C . LEU A 1 87 ? -4.112 -0.315 -3.894 1.00 98.19 87 LEU A C 1
ATOM 721 O O . LEU A 1 87 ? -4.005 -1.100 -2.946 1.00 98.19 87 LEU A O 1
ATOM 725 N N . HIS A 1 88 ? -3.274 -0.329 -4.934 1.00 98.38 88 HIS A N 1
ATOM 726 C CA . HIS A 1 88 ? -2.149 -1.259 -5.019 1.00 98.38 88 HIS A CA 1
ATOM 727 C C . HIS A 1 88 ? -1.161 -1.051 -3.872 1.00 98.38 88 HIS A C 1
ATOM 729 O O . HIS A 1 88 ? -0.692 -2.026 -3.291 1.00 98.38 88 HIS A O 1
ATOM 735 N N . LEU A 1 89 ? -0.878 0.198 -3.497 1.00 98.19 89 LEU A N 1
ATOM 736 C CA . LEU A 1 89 ? 0.005 0.501 -2.375 1.00 98.19 89 LEU A CA 1
ATOM 737 C C . LEU A 1 89 ? -0.591 0.036 -1.041 1.00 98.19 89 LEU A C 1
ATOM 739 O O . LEU A 1 89 ? 0.118 -0.617 -0.282 1.00 98.19 89 LEU A O 1
ATOM 743 N N . CYS A 1 90 ? -1.889 0.235 -0.779 1.00 97.75 90 CYS A N 1
ATOM 744 C CA . CYS A 1 90 ? -2.537 -0.354 0.403 1.00 97.75 90 CYS A CA 1
ATOM 745 C C . CYS A 1 90 ? -2.433 -1.891 0.429 1.00 97.75 90 CYS A C 1
ATOM 747 O O . CYS A 1 90 ? -2.272 -2.488 1.494 1.0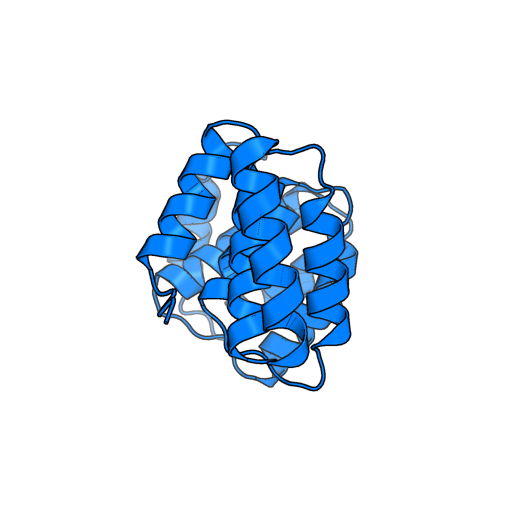0 97.75 90 CYS A O 1
ATOM 749 N N . GLN A 1 91 ? -2.517 -2.546 -0.731 1.00 96.50 91 GLN A N 1
ATOM 750 C CA . GLN A 1 91 ? -2.344 -3.997 -0.851 1.00 96.50 91 GLN A CA 1
ATOM 751 C C . GLN A 1 91 ? -0.897 -4.420 -0.578 1.00 96.50 91 GLN A C 1
ATOM 753 O O . GLN A 1 91 ? -0.681 -5.350 0.195 1.00 96.50 91 GLN A O 1
ATOM 758 N N . ILE A 1 92 ? 0.083 -3.700 -1.134 1.00 97.31 92 ILE A N 1
ATOM 759 C CA . ILE A 1 92 ? 1.522 -3.929 -0.930 1.00 97.31 92 ILE A CA 1
ATOM 760 C C . ILE A 1 92 ? 1.894 -3.921 0.557 1.00 97.31 92 ILE A C 1
ATOM 762 O O . ILE A 1 92 ? 2.695 -4.751 0.979 1.00 97.31 92 ILE A O 1
ATOM 766 N N . LEU A 1 93 ? 1.269 -3.059 1.368 1.00 94.56 93 LEU A N 1
ATOM 767 C CA . LEU A 1 93 ? 1.540 -2.973 2.811 1.00 94.56 93 LEU A CA 1
ATOM 768 C C . LEU A 1 93 ? 1.284 -4.287 3.583 1.00 94.56 93 LEU A C 1
ATOM 770 O O . LEU A 1 93 ? 1.746 -4.421 4.708 1.00 94.56 93 LEU A O 1
ATOM 774 N N . HIS A 1 94 ? 0.589 -5.269 2.998 1.00 91.69 94 HIS A N 1
ATOM 775 C CA . HIS A 1 94 ? 0.369 -6.588 3.612 1.00 91.69 94 HIS A CA 1
ATOM 776 C C . HIS A 1 94 ? 1.543 -7.555 3.425 1.00 91.69 94 HIS A C 1
ATOM 778 O O . HIS A 1 94 ? 1.585 -8.590 4.084 1.00 91.69 94 HIS A O 1
ATOM 784 N N . PHE A 1 95 ? 2.465 -7.241 2.516 1.00 92.31 95 PHE A N 1
ATOM 785 C CA . PHE A 1 95 ? 3.585 -8.104 2.141 1.00 92.31 95 PHE A CA 1
ATOM 786 C C . PHE A 1 95 ? 4.929 -7.605 2.680 1.00 92.31 95 PHE A C 1
ATOM 788 O O . PHE A 1 95 ? 5.963 -8.190 2.372 1.00 92.31 95 PHE A O 1
ATOM 795 N N . VAL A 1 96 ? 4.938 -6.504 3.434 1.00 91.56 96 VAL A N 1
ATOM 796 C CA . VAL A 1 96 ? 6.167 -5.837 3.876 1.00 91.56 96 VAL A CA 1
ATOM 797 C C . VAL A 1 96 ? 6.169 -5.646 5.385 1.00 91.56 96 VAL A C 1
ATOM 799 O O . VAL A 1 96 ? 5.121 -5.493 6.013 1.00 91.56 96 VAL A O 1
ATOM 802 N N . GLU A 1 97 ? 7.365 -5.628 5.960 1.00 89.12 97 GLU A N 1
ATOM 803 C CA . GLU A 1 97 ? 7.578 -5.265 7.357 1.00 89.12 97 GLU A CA 1
ATOM 804 C C . GLU A 1 97 ? 7.777 -3.754 7.476 1.00 89.12 97 GLU A C 1
ATOM 806 O O . GLU A 1 97 ? 8.496 -3.141 6.678 1.00 89.12 97 GLU A O 1
ATOM 811 N N . PHE A 1 98 ? 7.136 -3.130 8.464 1.00 90.12 98 PHE A N 1
ATOM 812 C CA . PHE A 1 98 ? 7.263 -1.692 8.652 1.00 90.12 98 PHE A CA 1
ATOM 813 C C . PHE A 1 98 ? 8.531 -1.334 9.416 1.00 90.12 98 PHE A C 1
ATOM 815 O O . PHE A 1 98 ? 8.815 -1.836 10.501 1.00 90.12 98 PHE A O 1
ATOM 822 N N . GLN A 1 99 ? 9.279 -0.394 8.851 1.00 88.44 99 GLN A N 1
ATOM 823 C CA . GLN A 1 99 ? 10.419 0.222 9.511 1.00 88.44 99 GLN A CA 1
ATOM 824 C C . GLN A 1 99 ? 9.953 1.484 10.231 1.00 88.44 99 GLN A C 1
ATOM 826 O O . GLN A 1 99 ? 9.237 2.305 9.652 1.00 88.44 99 GLN A O 1
ATOM 831 N N . LYS A 1 100 ? 10.386 1.655 11.485 1.00 91.38 100 LYS A N 1
ATOM 832 C CA . LYS A 1 100 ? 9.979 2.785 12.338 1.00 91.38 100 LYS A CA 1
ATOM 833 C C . LYS A 1 100 ? 10.259 4.145 11.693 1.00 91.38 100 LYS A C 1
ATOM 835 O O . LYS A 1 100 ? 9.454 5.057 11.853 1.00 91.38 100 LYS A O 1
ATOM 840 N N . ASP A 1 101 ? 11.338 4.241 10.919 1.00 94.94 101 ASP A N 1
ATOM 841 C CA . ASP A 1 101 ? 11.768 5.464 10.231 1.00 94.94 101 ASP A CA 1
ATOM 842 C C . ASP A 1 101 ? 10.728 6.007 9.242 1.00 94.94 101 ASP A C 1
ATOM 844 O O . ASP A 1 101 ? 10.716 7.204 8.984 1.00 94.94 101 ASP A O 1
ATOM 848 N N . TYR A 1 102 ? 9.844 5.147 8.718 1.00 95.25 102 TYR A N 1
ATOM 849 C CA . TYR A 1 102 ? 8.827 5.516 7.725 1.00 95.25 102 TYR A CA 1
ATOM 850 C C . TYR A 1 102 ? 7.396 5.465 8.266 1.00 95.25 102 TYR A C 1
ATOM 852 O O . TYR A 1 102 ? 6.428 5.502 7.501 1.00 95.25 102 TYR A O 1
ATOM 860 N N . LYS A 1 103 ? 7.238 5.345 9.590 1.00 95.75 103 LYS A N 1
ATOM 861 C CA . LYS A 1 103 ? 5.930 5.252 10.247 1.00 95.75 103 LYS A CA 1
ATOM 862 C C . LYS A 1 103 ? 5.016 6.415 9.850 1.00 95.75 103 LYS A C 1
ATOM 864 O O . LYS A 1 103 ? 3.864 6.179 9.503 1.00 95.75 103 LYS A O 1
ATOM 869 N N . ASN A 1 104 ? 5.534 7.644 9.858 1.00 95.75 104 ASN A N 1
ATOM 870 C CA . ASN A 1 104 ? 4.746 8.850 9.590 1.00 95.75 104 ASN A CA 1
ATOM 871 C C . ASN A 1 104 ? 4.272 8.913 8.130 1.00 95.75 104 ASN A C 1
ATOM 873 O O . ASN A 1 104 ? 3.135 9.299 7.858 1.00 95.75 104 ASN A O 1
ATOM 877 N N . GLU A 1 105 ? 5.121 8.517 7.181 1.00 96.25 105 GLU A N 1
ATOM 878 C CA . GLU A 1 105 ? 4.786 8.440 5.760 1.00 96.25 105 GLU A CA 1
ATOM 879 C C . GLU A 1 105 ? 3.672 7.423 5.512 1.00 96.25 105 GLU A C 1
ATOM 881 O O . GLU A 1 105 ? 2.709 7.721 4.799 1.00 96.25 105 GLU A O 1
ATOM 886 N N . ILE A 1 106 ? 3.787 6.239 6.120 1.00 96.81 106 ILE A N 1
ATOM 887 C CA . ILE A 1 106 ? 2.800 5.164 5.988 1.00 96.81 106 ILE A CA 1
ATOM 888 C C . ILE A 1 106 ? 1.485 5.571 6.655 1.00 96.81 106 ILE A C 1
ATOM 890 O O . ILE A 1 106 ? 0.428 5.450 6.039 1.00 96.81 106 ILE A O 1
ATOM 894 N N . GLU A 1 107 ? 1.536 6.093 7.881 1.00 97.25 107 GLU A N 1
ATOM 895 C CA . GLU A 1 107 ? 0.359 6.556 8.615 1.00 97.25 107 GLU A CA 1
ATOM 896 C C . GLU A 1 107 ? -0.391 7.638 7.829 1.00 97.25 107 GLU A C 1
ATOM 898 O O . GLU A 1 107 ? -1.591 7.507 7.588 1.00 97.25 107 GLU A O 1
ATOM 903 N N . SER A 1 108 ? 0.312 8.681 7.378 1.00 97.44 108 SER A N 1
ATOM 904 C CA . SER A 1 108 ? -0.278 9.778 6.603 1.00 97.44 108 SER A CA 1
ATOM 905 C C . SER A 1 108 ? -0.967 9.265 5.334 1.00 97.44 108 SER A C 1
ATOM 907 O O . SER A 1 108 ? -2.127 9.599 5.064 1.00 97.44 108 SER A O 1
ATOM 909 N N . PHE A 1 109 ? -0.297 8.372 4.598 1.00 98.00 109 PHE A N 1
ATOM 910 C CA . PHE A 1 109 ? -0.856 7.729 3.412 1.00 98.00 109 PHE A CA 1
ATOM 911 C C . PHE A 1 109 ? -2.118 6.911 3.729 1.00 98.00 109 PHE A C 1
ATOM 913 O O . PHE A 1 109 ? -3.149 7.081 3.074 1.00 98.00 109 PHE A O 1
ATOM 920 N N . VAL A 1 110 ? -2.074 6.055 4.753 1.00 97.81 110 VAL A N 1
ATOM 921 C CA . VAL A 1 110 ? -3.204 5.197 5.141 1.00 97.81 110 VAL A CA 1
ATOM 922 C C . VAL A 1 110 ? -4.397 6.030 5.613 1.00 97.81 110 VAL A C 1
ATOM 924 O O . VAL A 1 110 ? -5.526 5.776 5.189 1.00 97.81 110 VAL A O 1
ATOM 927 N N . ARG A 1 111 ? -4.164 7.065 6.428 1.00 97.50 111 ARG A N 1
ATOM 928 C CA . ARG A 1 111 ? -5.211 7.983 6.910 1.00 97.50 111 ARG A CA 1
ATOM 929 C C . ARG A 1 111 ? -5.902 8.725 5.779 1.00 97.50 111 ARG A C 1
ATOM 931 O O . ARG A 1 111 ? -7.112 8.941 5.833 1.00 97.50 111 ARG A O 1
ATOM 938 N N . LYS A 1 112 ? -5.152 9.101 4.748 1.00 97.50 112 LYS A N 1
ATOM 939 C CA . LYS A 1 112 ? -5.723 9.689 3.541 1.00 97.50 112 LYS A CA 1
ATOM 940 C C . LYS A 1 112 ? -6.558 8.668 2.764 1.00 97.50 112 LYS A C 1
ATOM 942 O O . LYS A 1 112 ? -7.694 8.968 2.409 1.00 97.50 112 LYS A O 1
ATOM 947 N N . CYS A 1 113 ? -6.051 7.450 2.578 1.00 97.94 113 CYS A N 1
ATOM 948 C CA . CYS A 1 113 ? -6.772 6.386 1.874 1.00 97.94 113 CYS A CA 1
ATOM 949 C C . CYS A 1 113 ? -8.088 5.991 2.572 1.00 97.94 113 CYS A C 1
ATOM 951 O O . CYS A 1 113 ? -9.076 5.714 1.894 1.00 97.94 113 CYS A O 1
ATOM 953 N N . LEU A 1 114 ? -8.148 6.059 3.909 1.00 97.12 114 LEU A N 1
ATOM 954 C CA . LEU A 1 114 ? -9.383 5.857 4.685 1.00 97.12 114 LEU A CA 1
ATOM 955 C C . LEU A 1 114 ? -10.490 6.862 4.338 1.00 97.12 114 LEU A C 1
ATOM 957 O O . LEU A 1 114 ? -11.665 6.555 4.510 1.00 97.12 114 LEU A O 1
ATOM 961 N N . LYS A 1 115 ? -10.131 8.039 3.817 1.00 96.06 115 LYS A N 1
ATOM 962 C CA . LYS A 1 115 ? -11.065 9.092 3.394 1.00 96.06 115 LYS A CA 1
ATOM 963 C C . LYS A 1 115 ? -11.338 9.087 1.886 1.00 96.06 115 LYS A C 1
ATOM 965 O O . LYS A 1 115 ? -12.036 9.971 1.403 1.00 96.06 115 LYS A O 1
ATOM 970 N N . SER A 1 116 ? -10.787 8.129 1.137 1.00 96.94 116 SER A N 1
ATOM 971 C CA . SER A 1 116 ? -10.939 8.069 -0.321 1.00 96.94 116 SER A CA 1
ATOM 972 C C . SER A 1 116 ? -12.407 7.930 -0.725 1.00 96.94 116 SER A C 1
ATOM 974 O O . SER A 1 116 ? -13.152 7.160 -0.124 1.00 96.94 116 SER A O 1
ATOM 976 N N . GLU A 1 117 ? -12.836 8.596 -1.796 1.00 95.44 117 GLU A N 1
ATOM 977 C CA . GLU A 1 117 ? -14.165 8.366 -2.382 1.00 95.44 117 GLU A CA 1
ATOM 978 C C . GLU A 1 117 ? -14.295 6.939 -2.941 1.00 95.44 117 GLU A C 1
ATOM 980 O O . GLU A 1 117 ? -15.380 6.342 -2.947 1.00 95.44 117 GLU A O 1
ATOM 985 N N . ASN A 1 118 ? -13.169 6.336 -3.337 1.00 97.06 118 ASN A N 1
ATOM 986 C CA . ASN A 1 118 ? -13.137 4.987 -3.867 1.00 97.06 118 ASN A CA 1
ATOM 987 C C . ASN A 1 118 ? -13.263 3.943 -2.745 1.00 97.06 118 ASN A C 1
ATOM 989 O O . ASN A 1 118 ? -12.373 3.746 -1.917 1.00 97.06 118 ASN A O 1
ATOM 993 N N . LYS A 1 119 ? -14.369 3.195 -2.765 1.00 96.06 119 LYS A N 1
ATOM 994 C CA . LYS A 1 119 ? -14.665 2.160 -1.762 1.00 96.06 119 LYS A CA 1
ATOM 995 C C . LYS A 1 119 ? -13.629 1.030 -1.695 1.00 96.06 119 LYS A C 1
ATOM 997 O O . LYS A 1 119 ? -13.502 0.403 -0.648 1.00 96.06 119 LYS A O 1
ATOM 1002 N N . PHE A 1 120 ? -12.921 0.723 -2.785 1.00 95.88 120 PHE A N 1
ATOM 1003 C CA . PHE A 1 120 ? -11.891 -0.319 -2.769 1.00 95.88 120 PHE A CA 1
ATOM 1004 C C . PHE A 1 120 ? -10.631 0.167 -2.062 1.00 95.88 120 PHE A C 1
ATOM 1006 O O . PHE A 1 120 ? -10.073 -0.587 -1.267 1.00 95.88 120 PHE A O 1
ATOM 1013 N N . VAL A 1 121 ? -10.244 1.425 -2.293 1.00 97.81 121 VAL A N 1
ATOM 1014 C CA . VAL A 1 121 ? -9.154 2.075 -1.554 1.00 97.81 121 VAL A CA 1
ATOM 1015 C C . VAL A 1 121 ? -9.480 2.074 -0.062 1.00 97.81 121 VAL A C 1
ATOM 1017 O O . VAL A 1 121 ? -8.700 1.528 0.713 1.00 97.81 121 VAL A O 1
ATOM 1020 N N . ARG A 1 122 ? -10.680 2.534 0.333 1.00 97.31 122 ARG A N 1
ATOM 1021 C CA . ARG A 1 122 ? -11.106 2.505 1.747 1.00 97.31 122 ARG A CA 1
ATOM 1022 C C . ARG A 1 122 ? -11.080 1.100 2.351 1.00 97.31 122 ARG A C 1
ATOM 1024 O O . ARG A 1 122 ? -10.557 0.893 3.441 1.00 97.31 122 ARG A O 1
ATOM 1031 N N . ALA A 1 123 ? -11.611 0.100 1.643 1.00 95.88 123 ALA A N 1
ATOM 1032 C CA . ALA A 1 123 ? -11.610 -1.283 2.126 1.00 95.88 123 ALA A CA 1
ATOM 1033 C C . ALA A 1 123 ? -10.196 -1.787 2.456 1.00 95.88 123 ALA A C 1
ATOM 1035 O O . ALA A 1 123 ? -9.985 -2.416 3.496 1.00 95.88 123 ALA A O 1
ATOM 1036 N N . TRP A 1 124 ? -9.230 -1.516 1.579 1.00 96.88 124 TRP A N 1
ATOM 1037 C CA . TRP A 1 124 ? -7.849 -1.950 1.770 1.00 96.88 124 TRP A CA 1
ATOM 1038 C C . TRP A 1 124 ? -7.068 -1.072 2.745 1.00 96.88 124 TRP A C 1
ATOM 1040 O O . TRP A 1 124 ? -6.196 -1.595 3.438 1.00 96.88 124 TRP A O 1
ATOM 1050 N N . SER A 1 125 ? -7.412 0.209 2.886 1.00 97.25 125 SER A N 1
ATOM 1051 C CA . SER A 1 125 ? -6.782 1.085 3.873 1.00 97.25 125 SER A CA 1
ATOM 1052 C C . SER A 1 125 ? -7.130 0.692 5.307 1.00 97.25 125 SER A C 1
ATOM 1054 O O . SER A 1 125 ? -6.259 0.773 6.163 1.00 97.25 125 SER A O 1
ATOM 1056 N N . TYR A 1 126 ? -8.336 0.172 5.582 1.00 96.94 126 TYR A N 1
ATOM 1057 C CA . TYR A 1 126 ? -8.638 -0.430 6.893 1.00 96.94 126 TYR A CA 1
ATOM 1058 C C . TYR A 1 126 ? -7.703 -1.598 7.216 1.00 96.94 126 TYR A C 1
ATOM 1060 O O . TYR A 1 126 ? -7.243 -1.737 8.346 1.00 96.94 126 TYR A O 1
ATOM 1068 N N . SER A 1 127 ? -7.397 -2.431 6.219 1.00 94.06 127 SER A N 1
ATOM 1069 C CA . SER A 1 127 ? -6.489 -3.567 6.412 1.00 94.06 127 SER A CA 1
ATOM 1070 C C . SER A 1 127 ? -5.044 -3.108 6.604 1.00 94.06 127 SER A C 1
ATOM 1072 O O . SER A 1 127 ? -4.352 -3.620 7.478 1.00 94.06 127 SER A O 1
ATOM 1074 N N . ALA A 1 128 ? -4.617 -2.095 5.847 1.00 95.25 128 ALA A N 1
ATOM 1075 C CA . ALA A 1 128 ? -3.311 -1.475 6.024 1.00 95.25 128 ALA A CA 1
ATOM 1076 C C . ALA A 1 128 ? -3.168 -0.823 7.409 1.00 95.25 128 ALA A C 1
ATOM 1078 O O . ALA A 1 128 ? -2.142 -1.009 8.057 1.00 95.25 128 ALA A O 1
ATOM 1079 N N . PHE A 1 129 ? -4.196 -0.114 7.896 1.00 96.50 129 PHE A N 1
ATOM 1080 C CA . PHE A 1 129 ? -4.130 0.518 9.214 1.00 96.50 129 PHE A CA 1
ATOM 1081 C C . PHE A 1 129 ? -4.095 -0.520 10.334 1.00 96.50 129 PHE A C 1
ATOM 1083 O O . PHE A 1 129 ? -3.319 -0.395 11.275 1.00 96.50 129 PHE A O 1
ATOM 1090 N N . TYR A 1 130 ? -4.866 -1.598 10.186 1.00 94.19 130 TYR A N 1
ATOM 1091 C CA . TYR A 1 130 ? -4.785 -2.730 11.097 1.00 94.19 130 TYR A CA 1
ATOM 1092 C C . TYR A 1 130 ? -3.388 -3.353 11.125 1.00 94.19 130 TYR A C 1
ATOM 1094 O O . TYR A 1 130 ? -2.829 -3.517 12.207 1.00 94.19 130 TYR A O 1
ATOM 1102 N N . LYS A 1 131 ? -2.769 -3.613 9.965 1.00 92.50 131 LYS A N 1
ATOM 1103 C CA . LYS A 1 131 ? -1.383 -4.103 9.927 1.00 92.50 131 LYS A CA 1
ATOM 1104 C C . LYS A 1 131 ? -0.428 -3.134 10.629 1.00 92.50 131 LYS A C 1
ATOM 1106 O O . LYS A 1 131 ? 0.466 -3.590 11.332 1.00 92.50 131 LYS A O 1
ATOM 1111 N N . LEU A 1 132 ? -0.639 -1.823 10.480 1.00 93.12 132 LEU A N 1
ATOM 1112 C 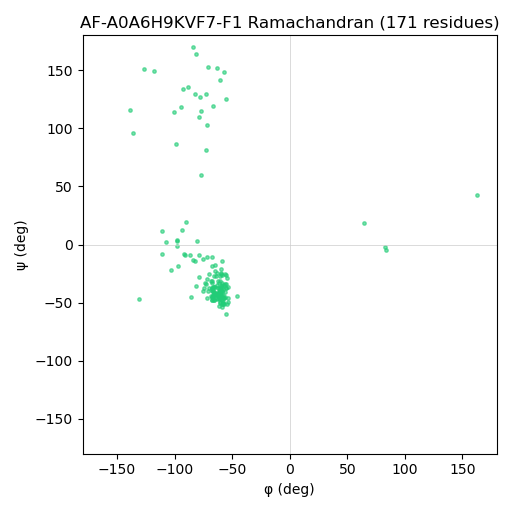CA . LEU A 1 132 ? 0.171 -0.805 11.153 1.00 93.12 132 LEU A CA 1
ATOM 1113 C C . LEU A 1 132 ? 0.029 -0.902 12.674 1.00 93.12 132 LEU A C 1
ATOM 1115 O O . LEU A 1 132 ? 1.033 -0.858 13.372 1.00 93.12 132 LEU A O 1
ATOM 1119 N N . SER A 1 133 ? -1.183 -1.123 13.188 1.00 93.62 133 SER A N 1
ATOM 1120 C CA . SER A 1 133 ? -1.395 -1.298 14.631 1.00 93.62 133 SER A CA 1
ATOM 1121 C C . SER A 1 133 ? -0.745 -2.548 15.222 1.00 93.62 133 SER A C 1
ATOM 1123 O O . SER A 1 133 ? -0.448 -2.561 16.411 1.00 93.62 133 SER A O 1
ATOM 1125 N N . LEU A 1 134 ? -0.475 -3.574 14.406 1.00 90.50 134 LEU A N 1
ATOM 1126 C CA . LEU A 1 134 ? 0.261 -4.757 14.862 1.00 90.50 134 LEU A CA 1
ATOM 1127 C C . LEU A 1 134 ? 1.749 -4.465 15.099 1.00 90.50 134 LEU A C 1
ATOM 1129 O O . LEU A 1 134 ? 2.359 -5.106 15.949 1.00 90.50 134 LEU A O 1
ATOM 1133 N N . ASP A 1 135 ? 2.321 -3.511 14.360 1.00 90.56 135 ASP A N 1
ATOM 1134 C CA . ASP A 1 135 ? 3.736 -3.137 14.475 1.00 90.56 135 ASP A CA 1
ATOM 1135 C C . ASP A 1 135 ? 3.934 -1.900 15.386 1.00 90.56 135 ASP A C 1
ATOM 1137 O O . ASP A 1 135 ? 5.037 -1.654 15.882 1.00 90.56 135 ASP A O 1
ATOM 1141 N N . PHE A 1 136 ? 2.868 -1.123 15.627 1.00 92.88 136 PHE A N 1
ATOM 1142 C CA . PHE A 1 136 ? 2.860 0.103 16.430 1.00 92.88 136 PHE A CA 1
ATOM 1143 C C . PHE A 1 136 ? 1.633 0.149 17.361 1.00 92.88 136 PHE A C 1
ATOM 1145 O O . PHE A 1 136 ? 0.556 0.606 16.971 1.00 92.88 136 PHE A O 1
ATOM 1152 N N . GLU A 1 137 ? 1.826 -0.278 18.613 1.00 91.88 137 GLU A N 1
ATOM 1153 C CA . GLU A 1 137 ? 0.767 -0.458 19.629 1.00 91.88 137 GLU A CA 1
ATOM 1154 C C . GLU A 1 137 ? -0.099 0.792 19.874 1.00 91.88 137 GLU A C 1
ATOM 1156 O O . GLU A 1 137 ? -1.284 0.690 20.184 1.00 91.88 137 GLU A O 1
ATOM 1161 N N . GLU A 1 138 ? 0.453 1.992 19.681 1.00 95.19 138 GLU A N 1
ATOM 1162 C CA . GLU A 1 138 ? -0.278 3.256 19.842 1.00 95.19 138 GLU A CA 1
ATOM 1163 C C . GLU A 1 138 ? -1.505 3.395 18.922 1.00 95.19 138 GLU A C 1
ATOM 1165 O O . GLU A 1 138 ? -2.419 4.156 19.239 1.00 95.19 138 GLU A O 1
ATOM 1170 N N . PHE A 1 139 ? -1.564 2.646 17.813 1.00 95.88 139 PHE A N 1
ATOM 1171 C CA . PHE A 1 139 ? -2.708 2.664 16.898 1.00 95.88 139 PHE A CA 1
ATOM 1172 C C . PHE A 1 139 ? -3.780 1.617 17.229 1.00 95.88 139 PHE A C 1
ATOM 1174 O O . PHE A 1 139 ? -4.857 1.661 16.636 1.00 95.88 139 PHE A O 1
ATOM 1181 N N . GLU A 1 140 ? -3.536 0.679 18.150 1.00 93.44 140 GLU A N 1
ATOM 1182 C CA . GLU A 1 140 ? -4.432 -0.464 18.399 1.00 93.44 140 GLU A CA 1
ATOM 1183 C C . GLU A 1 140 ? -5.850 -0.021 18.785 1.00 93.44 140 GLU A C 1
ATOM 1185 O O . GLU A 1 140 ? -6.839 -0.446 18.178 1.00 93.44 140 GLU A O 1
ATOM 1190 N N . SER A 1 141 ? -5.949 0.879 19.767 1.00 94.44 141 SER A N 1
ATOM 1191 C CA . SER A 1 141 ? -7.241 1.365 20.269 1.00 94.44 141 SER A CA 1
ATOM 1192 C C . SER A 1 141 ? -8.019 2.111 19.186 1.00 94.44 141 SER A C 1
ATOM 1194 O O . SER A 1 141 ? -9.221 1.900 19.018 1.00 94.44 141 SER A O 1
ATOM 1196 N N . GLU A 1 142 ? -7.327 2.951 18.414 1.00 96.38 142 GLU A N 1
ATOM 1197 C CA . GLU A 1 142 ? -7.934 3.723 17.334 1.00 96.38 142 GLU A CA 1
ATOM 1198 C C . GLU A 1 142 ? -8.445 2.810 16.215 1.00 96.38 142 GLU A C 1
ATOM 1200 O O . GLU A 1 142 ? -9.594 2.931 15.786 1.00 96.38 142 GLU A O 1
ATOM 1205 N N . VAL A 1 143 ? -7.619 1.862 15.764 1.00 95.56 143 VAL A N 1
ATOM 1206 C CA . VAL A 1 143 ? -7.996 0.903 14.722 1.00 95.56 143 VAL A CA 1
ATOM 1207 C C . VAL A 1 143 ? -9.221 0.106 15.146 1.00 95.56 143 VAL A C 1
ATOM 1209 O O . VAL A 1 143 ? -10.140 -0.048 14.342 1.00 95.56 143 VAL A O 1
ATOM 1212 N N . LYS A 1 144 ? -9.284 -0.364 16.396 1.00 93.69 144 LYS A N 1
ATOM 1213 C CA . LYS A 1 144 ? -10.451 -1.099 16.896 1.00 93.69 144 LYS A CA 1
ATOM 1214 C C . LYS A 1 144 ? -11.733 -0.271 16.766 1.00 93.69 144 LYS A C 1
ATOM 1216 O O . LYS A 1 144 ? -12.689 -0.734 16.143 1.00 93.69 144 LYS A O 1
ATOM 1221 N N . MET A 1 145 ? -11.721 0.966 17.264 1.00 94.69 145 MET A N 1
ATOM 1222 C CA . MET A 1 145 ? -12.868 1.877 17.169 1.00 94.69 145 MET A CA 1
ATOM 1223 C C . MET A 1 145 ? -13.258 2.169 15.712 1.00 94.69 145 MET A C 1
ATOM 1225 O O . MET A 1 145 ? -14.441 2.201 15.370 1.00 94.69 145 MET A O 1
ATOM 1229 N N . LEU A 1 146 ? -12.269 2.358 14.833 1.00 95.56 146 LEU A N 1
ATOM 1230 C CA . LEU A 1 146 ? -12.503 2.607 13.412 1.00 95.56 146 LEU A CA 1
ATOM 1231 C C . LEU A 1 146 ? -13.142 1.408 12.710 1.00 95.56 146 LEU A C 1
ATOM 1233 O O . LEU A 1 146 ? -14.058 1.597 11.910 1.00 95.56 146 LEU A O 1
ATOM 1237 N N . LEU A 1 147 ? -12.685 0.185 12.992 1.00 94.75 147 LEU A N 1
ATOM 1238 C CA . LEU A 1 147 ? -13.249 -1.030 12.401 1.00 94.75 147 LEU A CA 1
ATOM 1239 C C . LEU A 1 147 ? -14.685 -1.280 12.885 1.00 94.75 147 LEU A C 1
ATOM 1241 O O . LEU A 1 147 ? -15.536 -1.649 12.073 1.00 94.75 147 LEU A O 1
ATOM 1245 N N . GLU A 1 148 ? -14.968 -1.044 14.169 1.00 94.06 148 GLU A N 1
ATOM 1246 C CA . GLU A 1 148 ? -16.317 -1.132 14.747 1.00 94.06 148 GLU A CA 1
ATOM 1247 C C . GLU A 1 148 ? -17.269 -0.125 14.083 1.00 94.06 148 GLU A C 1
ATOM 1249 O O . GLU A 1 148 ? -18.288 -0.520 13.514 1.00 94.06 148 GLU A O 1
ATOM 1254 N N . SER A 1 149 ? -16.889 1.155 14.034 1.00 94.38 149 SER A N 1
ATOM 1255 C CA . SER A 1 149 ? -17.687 2.204 13.382 1.00 94.38 149 SER A CA 1
ATOM 1256 C C . SER A 1 149 ? -17.909 1.933 11.888 1.00 94.38 149 SER A C 1
ATOM 1258 O O . SER A 1 149 ? -19.007 2.120 11.352 1.00 94.38 149 SER A O 1
ATOM 1260 N N . ALA A 1 150 ? -16.891 1.436 11.187 1.00 94.38 150 ALA A N 1
ATOM 1261 C CA . ALA A 1 150 ? -16.999 1.128 9.768 1.00 94.38 150 ALA A CA 1
ATOM 1262 C C . ALA A 1 150 ? -17.940 -0.060 9.492 1.00 94.38 150 ALA A C 1
ATOM 1264 O O . ALA A 1 150 ? -18.644 -0.071 8.479 1.00 94.38 150 ALA A O 1
ATOM 1265 N N . LEU A 1 151 ? -18.047 -1.040 10.396 1.00 94.25 151 LEU A N 1
ATOM 1266 C CA . LEU A 1 151 ? -19.039 -2.114 10.264 1.00 94.25 151 LEU A CA 1
ATOM 1267 C C . LEU A 1 151 ? -20.485 -1.613 10.317 1.00 94.25 151 LEU A C 1
ATOM 1269 O O . LEU A 1 151 ? -21.368 -2.261 9.744 1.00 94.25 151 LEU A O 1
ATOM 1273 N N . GLU A 1 152 ? -20.737 -0.466 10.935 1.00 94.12 152 GLU A N 1
ATOM 1274 C CA . GLU A 1 152 ? -22.052 0.169 10.975 1.00 94.12 152 GLU A CA 1
ATOM 1275 C C . GLU A 1 152 ? -22.283 1.037 9.734 1.00 94.12 152 GLU A C 1
ATOM 1277 O O . GLU A 1 152 ? -23.307 0.885 9.061 1.00 94.12 152 GLU A O 1
ATOM 1282 N N . ASN A 1 153 ? -21.288 1.840 9.352 1.00 93.69 153 ASN A N 1
ATOM 1283 C CA . ASN A 1 153 ? -21.484 2.973 8.444 1.00 93.69 153 ASN A CA 1
ATOM 1284 C C . ASN A 1 153 ? -21.013 2.756 6.992 1.00 93.69 153 ASN A C 1
ATOM 1286 O O . ASN A 1 153 ? -21.493 3.438 6.089 1.00 93.69 153 ASN A O 1
ATOM 1290 N N . GLU A 1 154 ? -20.098 1.820 6.723 1.00 95.69 154 GLU A N 1
ATOM 1291 C CA . GLU A 1 154 ? -19.489 1.687 5.388 1.00 95.69 154 GLU A CA 1
ATOM 1292 C C . GLU A 1 154 ? -20.305 0.866 4.377 1.00 95.69 154 GLU A C 1
ATOM 1294 O O . GLU A 1 154 ? -21.258 0.161 4.701 1.00 95.69 154 GLU A O 1
ATOM 1299 N N . ALA A 1 155 ? -19.898 0.896 3.106 1.00 93.38 155 ALA A N 1
ATOM 1300 C CA . ALA A 1 155 ? -20.514 0.064 2.071 1.00 93.38 155 ALA A CA 1
ATOM 1301 C C . ALA A 1 155 ? -20.318 -1.445 2.336 1.00 93.38 155 ALA A C 1
ATOM 1303 O O . ALA A 1 155 ? -19.298 -1.880 2.873 1.00 93.38 155 ALA A O 1
ATOM 1304 N N . ALA A 1 156 ? -21.247 -2.288 1.867 1.00 92.75 156 ALA A N 1
ATOM 1305 C CA . ALA A 1 156 ? -21.208 -3.739 2.095 1.00 92.75 156 ALA A CA 1
ATOM 1306 C C . ALA A 1 156 ? -19.880 -4.410 1.680 1.00 92.75 156 ALA A C 1
ATOM 1308 O O . ALA A 1 156 ? -19.398 -5.303 2.378 1.00 92.75 156 ALA A O 1
ATOM 1309 N N . SER A 1 157 ? -19.257 -3.958 0.585 1.00 88.94 157 SER A N 1
ATOM 1310 C CA . SER A 1 157 ? -17.950 -4.457 0.130 1.00 88.94 157 SER A CA 1
ATOM 1311 C C . SER A 1 157 ? -16.813 -4.129 1.104 1.00 88.94 157 SER A C 1
ATOM 1313 O O . SER A 1 157 ? -15.922 -4.951 1.307 1.00 88.94 157 SER A O 1
ATOM 1315 N N . VAL A 1 158 ? -16.859 -2.954 1.735 1.00 93.75 158 VAL A N 1
ATOM 1316 C CA . VAL A 1 158 ? -15.895 -2.527 2.760 1.00 93.75 158 VAL A CA 1
ATOM 1317 C C . VAL A 1 158 ? -16.126 -3.324 4.044 1.00 93.75 158 VAL A C 1
ATOM 1319 O O . VAL A 1 158 ? -15.188 -3.920 4.567 1.00 93.75 158 VAL A O 1
ATOM 1322 N N . LYS A 1 159 ? -17.387 -3.464 4.484 1.00 95.06 159 LYS A N 1
ATOM 1323 C CA . LYS A 1 159 ? -17.751 -4.305 5.640 1.00 95.06 159 LYS A CA 1
ATOM 1324 C C . LYS A 1 159 ? -17.281 -5.752 5.471 1.00 95.06 159 LYS A C 1
ATOM 1326 O O . LYS A 1 159 ? -16.790 -6.355 6.420 1.00 95.06 159 LYS A O 1
ATOM 1331 N N . ALA A 1 160 ? -17.408 -6.324 4.272 1.00 93.19 160 ALA A N 1
ATOM 1332 C CA . ALA A 1 160 ? -16.926 -7.676 3.984 1.00 93.19 160 ALA A CA 1
ATOM 1333 C C . ALA A 1 160 ? -15.405 -7.799 4.175 1.00 93.19 160 ALA A C 1
ATOM 1335 O O . ALA A 1 160 ? -14.941 -8.772 4.771 1.00 93.19 160 ALA A O 1
ATOM 1336 N N . ARG A 1 161 ? -14.637 -6.796 3.729 1.00 91.88 161 ARG A N 1
ATOM 1337 C CA . ARG A 1 161 ? -13.190 -6.740 3.964 1.00 91.88 161 ARG A CA 1
ATOM 1338 C C . ARG A 1 161 ? -12.867 -6.588 5.448 1.00 91.88 161 ARG A C 1
ATOM 1340 O O . ARG A 1 161 ? -12.024 -7.328 5.936 1.00 91.88 161 ARG A O 1
ATOM 1347 N N . ILE A 1 162 ? -13.573 -5.724 6.176 1.00 93.00 162 ILE A N 1
ATOM 1348 C CA . ILE A 1 162 ? -13.377 -5.560 7.624 1.00 93.00 162 ILE A CA 1
ATOM 1349 C C . ILE A 1 162 ? -13.615 -6.876 8.362 1.00 93.00 162 ILE A C 1
ATOM 1351 O O . ILE A 1 162 ? -12.750 -7.311 9.109 1.00 93.00 162 ILE A O 1
ATOM 1355 N N . ARG A 1 163 ? -14.715 -7.587 8.088 1.00 93.12 163 ARG A N 1
ATOM 1356 C CA . ARG A 1 163 ? -14.970 -8.913 8.687 1.00 93.12 163 ARG A CA 1
ATOM 1357 C C . ARG A 1 163 ? -13.837 -9.907 8.427 1.00 93.12 163 ARG A C 1
ATOM 1359 O O . ARG A 1 163 ? -13.557 -10.740 9.283 1.00 93.12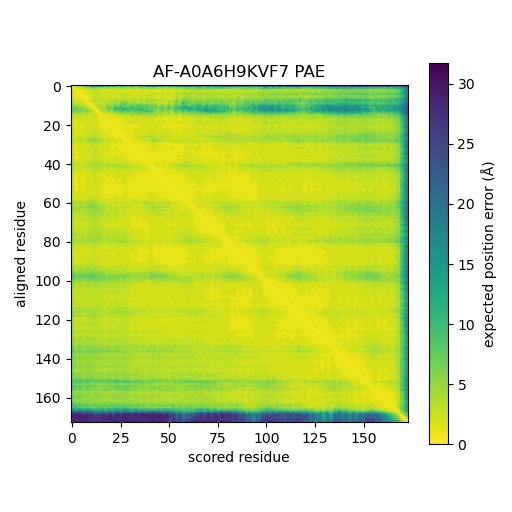 163 ARG A O 1
ATOM 1366 N N . ARG A 1 164 ? -13.188 -9.827 7.261 1.00 89.69 164 ARG A N 1
ATOM 1367 C CA . ARG A 1 164 ? -12.014 -10.644 6.944 1.00 89.69 164 ARG A CA 1
ATOM 1368 C C . ARG A 1 164 ? -10.815 -10.270 7.819 1.00 89.69 164 ARG A C 1
ATOM 1370 O O . ARG A 1 164 ? -10.226 -11.184 8.377 1.00 89.69 164 ARG A O 1
ATOM 1377 N N . ILE A 1 165 ? -10.537 -8.976 8.013 1.00 86.31 165 ILE A N 1
ATOM 1378 C CA . ILE A 1 165 ? -9.523 -8.499 8.974 1.00 86.31 165 ILE A CA 1
ATOM 1379 C C . ILE A 1 165 ? -9.803 -9.088 10.364 1.00 86.31 165 ILE A C 1
ATOM 1381 O O . ILE A 1 165 ? -8.919 -9.688 10.969 1.00 86.31 165 ILE A O 1
ATOM 1385 N N . LEU A 1 166 ? -11.054 -8.989 10.839 1.00 84.44 166 LEU A N 1
ATOM 1386 C CA . LEU A 1 166 ? -11.422 -9.483 12.171 1.00 84.44 166 LEU A CA 1
ATOM 1387 C C . LEU A 1 166 ? -11.175 -10.994 12.317 1.00 84.44 166 LEU A C 1
ATOM 1389 O O . LEU A 1 166 ? -10.710 -11.454 13.359 1.00 84.44 166 LEU A O 1
ATOM 1393 N N . LYS A 1 167 ? -11.467 -11.758 11.257 1.00 83.38 167 LYS A N 1
ATOM 1394 C CA . LYS A 1 167 ? -11.271 -13.213 11.200 1.00 83.38 167 LYS A CA 1
ATOM 1395 C C . LYS A 1 167 ? -9.797 -13.615 11.088 1.00 83.38 167 LYS A C 1
ATOM 1397 O O . LYS A 1 167 ? -9.432 -14.670 11.596 1.00 83.38 167 LYS A O 1
ATOM 1402 N N . GLU A 1 168 ? -8.977 -12.819 10.405 1.00 72.50 168 GLU A N 1
ATOM 1403 C CA . GLU A 1 168 ? -7.554 -13.100 10.174 1.00 72.50 168 GLU A CA 1
ATOM 1404 C C . GLU A 1 168 ? -6.680 -12.861 11.415 1.00 72.50 168 GLU A C 1
ATOM 1406 O O . GLU A 1 168 ? -5.565 -13.376 11.448 1.00 72.50 168 GLU A O 1
ATOM 1411 N N . GLY A 1 169 ? -7.177 -12.201 12.473 1.00 59.69 169 GLY A N 1
ATOM 1412 C CA . GLY A 1 169 ? -6.440 -12.216 13.736 1.00 59.69 169 GLY A CA 1
ATOM 1413 C C . GLY A 1 169 ? -6.761 -11.171 14.790 1.00 59.69 169 GLY A C 1
ATOM 1414 O O . GLY A 1 169 ? -5.824 -10.716 15.442 1.00 59.69 169 GLY A O 1
ATOM 1415 N N . ILE A 1 170 ? -8.026 -10.839 15.074 1.00 50.06 170 ILE A N 1
ATOM 1416 C CA . ILE A 1 170 ? -8.266 -10.276 16.408 1.00 50.06 170 ILE A CA 1
ATOM 1417 C C . ILE A 1 170 ? -8.309 -11.422 17.414 1.00 50.06 170 ILE A C 1
ATOM 1419 O O . ILE A 1 170 ? -9.272 -12.186 17.475 1.00 50.06 170 ILE A O 1
ATOM 1423 N N . LYS A 1 171 ? -7.286 -11.515 18.266 1.00 38.09 171 LYS A N 1
ATOM 1424 C CA . LYS A 1 171 ? -7.503 -12.068 19.604 1.00 38.09 171 LYS A CA 1
ATOM 1425 C C . LYS A 1 171 ? -8.264 -11.009 20.397 1.00 38.09 171 LYS A C 1
ATOM 1427 O O . LYS A 1 171 ? -7.653 -10.233 21.121 1.00 38.09 171 LYS A O 1
ATOM 1432 N N . ILE A 1 172 ? -9.587 -10.941 20.220 1.00 34.12 172 ILE A N 1
ATOM 1433 C CA . ILE A 1 172 ? -10.436 -10.179 21.141 1.00 34.12 172 ILE A CA 1
ATOM 1434 C C . ILE A 1 172 ? -10.43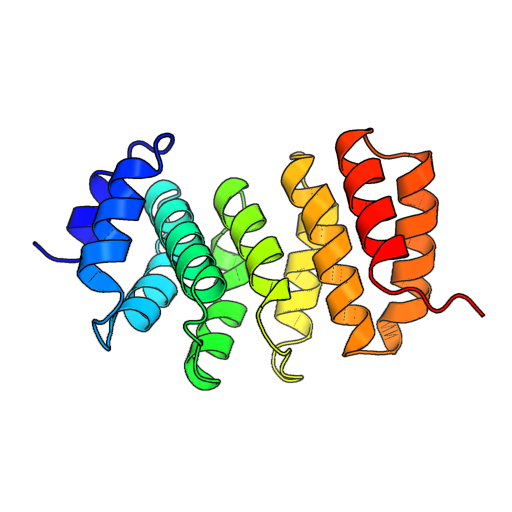8 -11.032 22.403 1.00 34.12 172 ILE A C 1
ATOM 1436 O O . ILE A 1 172 ? -11.041 -12.106 22.411 1.00 34.12 172 ILE A O 1
ATOM 1440 N N . LYS A 1 173 ? -9.663 -10.629 23.407 1.00 33.91 173 LYS A N 1
ATOM 1441 C CA . LYS A 1 173 ? -9.925 -11.062 24.777 1.00 33.91 173 LYS A CA 1
ATOM 1442 C C . LYS A 1 173 ? -10.988 -10.158 25.375 1.00 33.91 173 LYS A C 1
ATOM 1444 O O . LYS A 1 173 ? -10.930 -8.939 25.096 1.00 33.91 173 LYS A O 1
#